Protein AF-A0A660W518-F1 (afdb_monomer_lite)

Secondary structure (DSSP, 8-state):
-HHHHHHHHHHHHHHHHHHHHHHHS----SSTT-----HHHHHHHHHHHHHHHHHHHHTT---HHHHHHHHHHHHHHHHHHHHHHH-

Radius of gyration: 15.5 Å; chains: 1; bounding box: 41×20×44 Å

pLDDT: mean 80.87, std 11.97, range [49.97, 93.12]

Sequence (87 aa):
MRRKRDIFLRLVEIVLLVPAFGFLVPPVASEEGHVYHLFPGLAFAVVFFVASQLVAVLRDRSCWWAAILKALLFVSFGWVLFQRVTM

Foldseek 3Di:
DLVVLLVVLVVLLVVLQVLLLVLLAQPDDPDPPDPDPSPVSNVSSVVSLVVSVVSCVVNVNPPVVVNVVSVCVSVVSSVVNVVVVVD

Structure (mmCIF, N/CA/C/O backbone):
data_AF-A0A660W518-F1
#
_entry.id   AF-A0A660W518-F1
#
loop_
_atom_site.group_PDB
_atom_site.id
_atom_site.type_symbol
_atom_site.label_atom_id
_atom_site.label_alt_id
_atom_site.label_comp_id
_atom_site.label_asym_id
_atom_site.label_entity_id
_atom_site.label_seq_id
_atom_site.pdbx_PDB_ins_code
_atom_site.Cartn_x
_atom_site.Cartn_y
_atom_site.Cartn_z
_atom_site.occupancy
_atom_site.B_iso_or_equiv
_atom_site.auth_seq_id
_atom_site.auth_comp_id
_atom_site.auth_asym_id
_atom_site.auth_atom_id
_atom_site.pdbx_PDB_model_num
ATOM 1 N N . MET A 1 1 ? -22.273 -1.422 19.217 1.00 64.38 1 MET A N 1
ATOM 2 C CA . MET A 1 1 ? -22.075 -1.044 17.794 1.00 64.38 1 MET A CA 1
ATOM 3 C C . MET A 1 1 ? -20.633 -0.648 17.444 1.00 64.38 1 MET A C 1
ATOM 5 O O . MET A 1 1 ? -20.152 -1.129 16.426 1.00 64.38 1 MET A O 1
ATOM 9 N N . ARG A 1 2 ? -19.903 0.115 18.283 1.00 76.25 2 ARG A N 1
ATOM 10 C CA . ARG A 1 2 ? -18.490 0.505 18.033 1.00 76.25 2 ARG A CA 1
ATOM 11 C C . ARG A 1 2 ? -17.555 -0.654 17.644 1.00 76.25 2 ARG A C 1
ATOM 13 O O . ARG A 1 2 ? -16.892 -0.565 16.626 1.00 76.25 2 ARG A O 1
ATOM 20 N N . ARG A 1 3 ? -17.592 -1.787 18.360 1.00 80.50 3 ARG A N 1
ATOM 21 C CA . ARG A 1 3 ? -16.716 -2.945 18.073 1.00 80.50 3 ARG A CA 1
ATOM 22 C C . ARG A 1 3 ? -16.893 -3.529 16.663 1.00 80.50 3 ARG A C 1
ATOM 24 O O . ARG A 1 3 ? -15.908 -3.875 16.028 1.00 80.50 3 ARG A O 1
ATOM 31 N N . LYS A 1 4 ? -18.135 -3.617 16.164 1.00 85.62 4 LYS A N 1
ATOM 32 C CA . LYS A 1 4 ? -18.419 -4.111 14.802 1.00 85.62 4 LYS A CA 1
ATOM 33 C C . LYS A 1 4 ? -17.908 -3.131 13.741 1.00 85.62 4 LYS A C 1
ATOM 35 O O . LYS A 1 4 ? -17.293 -3.559 12.774 1.00 85.62 4 LYS A O 1
ATOM 40 N N . ARG A 1 5 ? -18.100 -1.826 13.970 1.00 86.00 5 ARG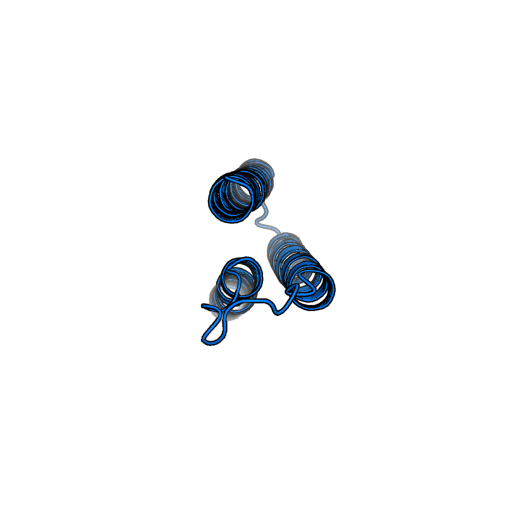 A N 1
ATOM 41 C CA . ARG A 1 5 ? -17.564 -0.756 13.115 1.00 86.00 5 ARG A CA 1
ATOM 42 C C . ARG A 1 5 ? -16.037 -0.796 13.058 1.00 86.00 5 ARG A C 1
ATOM 44 O O . ARG A 1 5 ? -15.476 -0.725 11.976 1.00 86.00 5 ARG A O 1
ATOM 51 N N . ASP A 1 6 ? -15.371 -0.964 14.197 1.00 85.12 6 ASP A N 1
ATOM 52 C CA . ASP A 1 6 ? -13.905 -0.977 14.253 1.00 85.12 6 ASP A CA 1
ATOM 53 C C . ASP A 1 6 ? -13.313 -2.203 13.537 1.00 85.12 6 ASP A C 1
ATOM 55 O O . ASP A 1 6 ? -12.294 -2.079 12.861 1.00 85.12 6 ASP A O 1
ATOM 59 N N . ILE A 1 7 ? -13.962 -3.372 13.644 1.00 88.19 7 ILE A N 1
ATOM 60 C CA . ILE A 1 7 ? -13.588 -4.579 12.887 1.00 88.19 7 ILE A CA 1
ATOM 61 C C . ILE A 1 7 ? -13.791 -4.352 11.387 1.00 88.19 7 ILE A C 1
ATOM 63 O O . ILE A 1 7 ? -12.894 -4.651 10.604 1.00 88.19 7 ILE A O 1
ATOM 67 N N . PHE A 1 8 ? -14.936 -3.792 10.994 1.00 89.81 8 PHE A N 1
ATOM 68 C CA . PHE A 1 8 ? -15.234 -3.492 9.596 1.00 89.81 8 PHE A CA 1
ATOM 69 C C . PHE A 1 8 ? -14.214 -2.520 8.991 1.00 89.81 8 PHE A C 1
ATOM 71 O O . PHE A 1 8 ? -13.634 -2.815 7.954 1.00 89.81 8 PHE A O 1
ATOM 78 N N . LEU A 1 9 ? -13.911 -1.413 9.675 1.00 87.56 9 LEU A N 1
ATOM 79 C CA . LEU A 1 9 ? -12.897 -0.454 9.227 1.00 87.56 9 LEU A CA 1
ATOM 80 C C . LEU A 1 9 ? -11.510 -1.096 9.122 1.00 87.56 9 LEU A C 1
ATOM 82 O O . LEU A 1 9 ? -10.768 -0.783 8.201 1.00 87.56 9 LEU A O 1
ATOM 86 N N . ARG A 1 10 ? -11.166 -2.035 10.012 1.00 86.94 10 ARG A N 1
ATOM 87 C CA . ARG A 1 10 ? -9.898 -2.773 9.936 1.00 86.94 10 ARG A CA 1
ATOM 88 C C . ARG A 1 10 ? -9.851 -3.743 8.752 1.00 86.94 10 ARG A C 1
ATOM 90 O O . ARG A 1 10 ? -8.798 -3.902 8.148 1.00 86.94 10 ARG A O 1
ATOM 97 N N . LEU A 1 11 ? -10.975 -4.369 8.404 1.00 91.38 11 LEU A N 1
ATOM 98 C CA . LEU A 1 11 ? -11.084 -5.176 7.187 1.00 91.38 11 LEU A CA 1
ATOM 99 C C . LEU A 1 11 ? -10.939 -4.304 5.939 1.00 91.38 11 LEU A C 1
ATOM 101 O O . LEU A 1 11 ? -10.146 -4.642 5.070 1.00 91.38 11 LEU A O 1
ATOM 105 N N . VAL A 1 12 ? -11.629 -3.16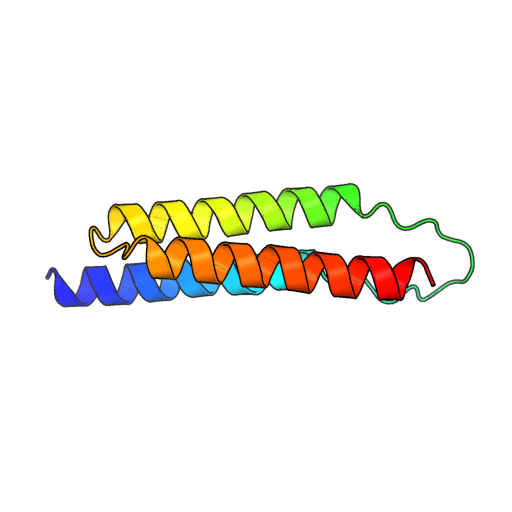2 5.880 1.00 91.75 12 VAL A N 1
ATOM 106 C CA . VAL A 1 12 ? -11.499 -2.195 4.777 1.00 91.75 12 VAL A CA 1
ATOM 107 C C . VAL A 1 12 ? -10.053 -1.705 4.651 1.00 91.75 12 VAL A C 1
ATOM 109 O O . VAL A 1 12 ? -9.509 -1.674 3.555 1.00 91.75 12 VAL A O 1
ATOM 112 N N . GLU A 1 13 ? -9.400 -1.393 5.770 1.00 89.50 13 GLU A N 1
ATOM 113 C CA . GLU A 1 13 ? -7.990 -0.991 5.824 1.00 89.50 13 GLU A CA 1
ATOM 114 C C . GLU A 1 13 ? -7.070 -2.040 5.176 1.00 89.50 13 GLU A C 1
ATOM 116 O O . GLU A 1 13 ? -6.214 -1.676 4.370 1.00 89.50 13 GLU A O 1
ATOM 121 N N . ILE A 1 14 ? -7.273 -3.329 5.483 1.00 89.06 14 ILE A N 1
ATOM 122 C CA . ILE A 1 14 ? -6.520 -4.453 4.898 1.00 89.06 14 ILE A CA 1
ATOM 123 C C . ILE A 1 14 ? -6.852 -4.621 3.411 1.00 89.06 14 ILE A C 1
ATOM 125 O O . ILE A 1 14 ? -5.941 -4.767 2.600 1.00 89.06 14 ILE A O 1
ATOM 129 N N . VAL A 1 15 ? -8.135 -4.561 3.047 1.00 92.56 15 VAL A N 1
ATOM 130 C CA . VAL A 1 15 ? -8.607 -4.682 1.658 1.00 92.56 15 VAL A CA 1
ATOM 131 C C . VAL A 1 15 ? -8.077 -3.553 0.778 1.00 92.56 15 VAL A C 1
ATOM 133 O O . VAL A 1 15 ? -7.897 -3.770 -0.410 1.00 92.56 15 VAL A O 1
ATOM 136 N N . LEU A 1 16 ? -7.784 -2.377 1.336 1.00 91.00 16 LEU A N 1
ATOM 137 C CA . LEU A 1 16 ? -7.116 -1.287 0.621 1.00 91.00 16 LEU A CA 1
ATOM 138 C C . LEU A 1 16 ? -5.593 -1.460 0.599 1.00 91.00 16 LEU A C 1
ATOM 140 O O . LEU A 1 16 ? -4.950 -1.150 -0.398 1.00 91.00 16 LEU A O 1
ATOM 144 N N . LEU A 1 17 ? -5.002 -1.974 1.679 1.00 89.56 17 LEU A N 1
ATOM 145 C CA . LEU A 1 17 ? -3.552 -2.116 1.789 1.00 89.56 17 LEU A CA 1
ATOM 146 C C . LEU A 1 17 ? -3.003 -3.218 0.871 1.00 89.56 17 LEU A C 1
ATOM 148 O O . LEU A 1 17 ? -2.010 -2.997 0.191 1.00 89.56 17 LEU A O 1
ATOM 152 N N . VAL A 1 18 ? -3.648 -4.385 0.815 1.00 91.25 18 VAL A N 1
ATOM 153 C CA . VAL A 1 18 ? -3.218 -5.517 -0.029 1.00 91.25 18 VAL A CA 1
ATOM 154 C C . VAL A 1 18 ? -3.063 -5.131 -1.512 1.00 91.25 18 VAL A C 1
ATOM 156 O O . VAL A 1 18 ? -1.974 -5.333 -2.053 1.00 91.25 18 VAL A O 1
ATOM 159 N N . PRO A 1 19 ? -4.068 -4.540 -2.185 1.00 89.19 19 PRO A N 1
ATOM 160 C CA . PRO A 1 19 ? -3.917 -4.107 -3.569 1.00 89.19 19 PRO A CA 1
ATOM 161 C C . PRO A 1 19 ? -2.918 -2.959 -3.714 1.00 89.19 19 PRO A C 1
ATOM 163 O O . PRO A 1 19 ? -2.263 -2.899 -4.745 1.00 89.19 19 PRO A O 1
ATOM 166 N N . ALA A 1 20 ? -2.716 -2.103 -2.701 1.00 90.44 20 ALA A N 1
ATOM 167 C CA . ALA A 1 20 ? -1.668 -1.080 -2.759 1.00 90.44 20 ALA A CA 1
ATOM 168 C C . ALA A 1 20 ? -0.277 -1.698 -2.988 1.00 90.44 20 ALA A C 1
ATOM 170 O O . ALA A 1 20 ? 0.485 -1.222 -3.826 1.00 90.44 20 ALA A O 1
ATOM 171 N N . PHE A 1 21 ? 0.035 -2.794 -2.289 1.00 87.81 21 PHE A N 1
ATOM 172 C CA . PHE A 1 21 ? 1.263 -3.559 -2.521 1.00 87.81 21 PHE A CA 1
ATOM 173 C C . PHE A 1 21 ? 1.216 -4.356 -3.831 1.00 87.81 21 PHE A C 1
ATOM 175 O O . PHE A 1 21 ? 2.226 -4.451 -4.519 1.00 87.81 21 PHE A O 1
ATOM 182 N N . GLY A 1 22 ? 0.055 -4.896 -4.211 1.00 85.56 22 GLY A N 1
ATOM 183 C CA . GLY A 1 22 ? -0.114 -5.615 -5.478 1.00 85.56 22 GLY A CA 1
ATOM 184 C C . GLY A 1 22 ? 0.166 -4.745 -6.706 1.00 85.56 22 GLY A C 1
ATOM 185 O O . GLY A 1 22 ? 0.884 -5.171 -7.601 1.00 85.56 22 GLY A O 1
ATOM 186 N N . PHE A 1 23 ? -0.324 -3.504 -6.720 1.00 85.81 23 PHE A N 1
ATOM 187 C CA . PHE A 1 23 ? -0.103 -2.551 -7.812 1.00 85.81 23 PHE A CA 1
ATOM 188 C C . PHE A 1 23 ? 1.341 -2.038 -7.912 1.00 85.81 23 PHE A C 1
ATOM 190 O O . PHE A 1 23 ? 1.722 -1.510 -8.955 1.00 85.81 23 PHE A O 1
ATOM 197 N N . LEU A 1 24 ? 2.144 -2.194 -6.853 1.00 83.06 24 LEU A N 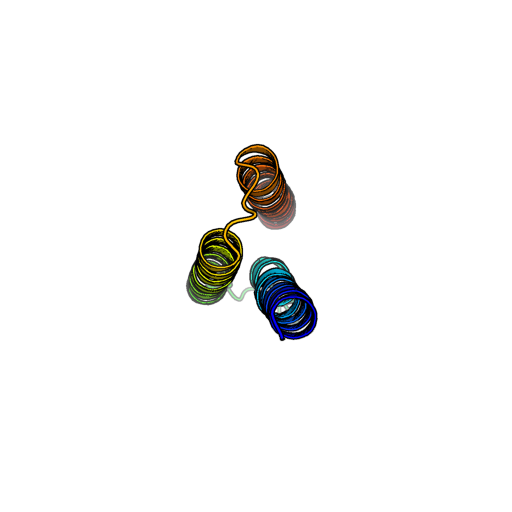1
ATOM 198 C CA . LEU A 1 24 ? 3.587 -1.949 -6.903 1.00 83.06 24 LEU A CA 1
ATOM 199 C C . LEU A 1 24 ? 4.331 -3.056 -7.653 1.00 83.06 24 LEU A C 1
ATOM 201 O O . LEU A 1 24 ? 5.390 -2.785 -8.215 1.00 83.06 24 LEU A O 1
ATOM 205 N N . VAL A 1 25 ? 3.808 -4.287 -7.659 1.00 82.50 25 VAL A N 1
ATOM 206 C CA . VAL A 1 25 ? 4.449 -5.412 -8.343 1.00 82.50 25 VAL A CA 1
ATOM 207 C C . VAL A 1 25 ? 4.279 -5.223 -9.853 1.00 82.50 25 VAL A C 1
ATOM 209 O O . VAL A 1 25 ? 3.149 -5.248 -10.347 1.00 82.50 25 VAL A O 1
ATOM 212 N N . PRO A 1 26 ? 5.376 -5.039 -10.607 1.00 73.62 26 PRO A N 1
ATOM 213 C CA . PRO A 1 26 ? 5.293 -4.963 -12.055 1.00 73.62 26 PRO A CA 1
ATOM 214 C C . PRO A 1 26 ? 4.780 -6.304 -12.602 1.00 73.62 26 PRO A C 1
ATOM 216 O O . PRO A 1 26 ? 5.190 -7.363 -12.109 1.00 73.62 26 PRO A O 1
ATOM 219 N N . PRO A 1 27 ? 3.902 -6.301 -13.618 1.00 70.69 27 PRO A N 1
ATOM 220 C CA . PRO A 1 27 ? 3.503 -7.536 -14.274 1.00 70.69 27 PRO A CA 1
ATOM 221 C C . PRO A 1 27 ? 4.721 -8.211 -14.899 1.00 70.69 27 PRO A C 1
ATOM 223 O O . PRO A 1 27 ? 5.611 -7.542 -15.427 1.00 70.69 27 PRO A O 1
ATOM 226 N N . VAL A 1 28 ? 4.757 -9.542 -14.859 1.00 65.81 28 VAL A N 1
ATOM 227 C CA . VAL A 1 28 ? 5.804 -10.310 -15.535 1.00 65.81 28 VAL A CA 1
ATOM 228 C C . VAL A 1 28 ? 5.655 -10.074 -17.038 1.00 65.81 28 VAL A C 1
ATOM 230 O O . VAL A 1 28 ? 4.645 -10.457 -17.631 1.00 65.81 28 VAL A O 1
ATOM 233 N N . ALA A 1 29 ? 6.630 -9.393 -17.644 1.00 57.81 29 ALA A N 1
ATOM 234 C CA . ALA A 1 29 ? 6.644 -9.163 -19.080 1.00 57.81 29 ALA A CA 1
ATOM 235 C C . ALA A 1 29 ? 6.708 -10.521 -19.791 1.00 57.81 29 ALA A C 1
ATOM 237 O O . ALA A 1 29 ? 7.625 -11.305 -19.566 1.00 57.81 29 ALA A O 1
ATOM 238 N N . SER A 1 30 ? 5.694 -10.815 -20.605 1.00 52.84 30 SER A N 1
ATOM 239 C CA . SER A 1 30 ? 5.652 -12.037 -21.418 1.00 52.84 30 SER A CA 1
ATOM 240 C C . SER A 1 30 ? 6.415 -11.877 -22.739 1.00 52.84 30 SER A C 1
ATOM 242 O O . SER A 1 30 ? 6.637 -12.866 -23.426 1.00 52.84 30 SER A O 1
ATOM 244 N N . GLU A 1 31 ? 6.834 -10.654 -23.083 1.00 53.81 31 GLU A N 1
ATOM 245 C CA . GLU A 1 31 ? 7.501 -10.329 -24.345 1.00 53.81 31 GLU A CA 1
ATOM 246 C C . GLU A 1 31 ? 8.689 -9.383 -24.105 1.00 53.81 31 GLU A C 1
ATOM 248 O O . GLU A 1 31 ? 8.561 -8.342 -23.451 1.00 53.81 31 GLU A O 1
ATOM 253 N N . GLU A 1 32 ? 9.857 -9.767 -24.623 1.00 49.97 32 GLU A N 1
ATOM 254 C CA . GLU A 1 32 ? 11.075 -8.955 -24.629 1.00 49.97 32 GLU A CA 1
ATOM 255 C C . GLU A 1 32 ? 10.841 -7.660 -25.428 1.00 49.97 32 GLU A C 1
ATOM 257 O O . GLU A 1 32 ? 10.501 -7.700 -26.607 1.00 49.97 32 GLU A O 1
ATOM 262 N N . GLY A 1 33 ? 11.036 -6.497 -24.793 1.00 53.22 33 GLY A N 1
ATOM 263 C CA . GLY A 1 33 ? 11.072 -5.196 -25.479 1.00 53.22 33 GLY A CA 1
ATOM 264 C C . GLY A 1 33 ? 9.943 -4.212 -25.154 1.00 53.22 33 GLY A C 1
ATOM 265 O O . GLY A 1 33 ? 10.040 -3.044 -25.533 1.00 53.22 33 GLY A O 1
ATOM 266 N N . HIS A 1 34 ? 8.910 -4.608 -24.404 1.00 53.59 34 HIS A N 1
ATOM 267 C CA . HIS A 1 34 ? 7.891 -3.658 -23.951 1.00 53.59 34 HIS A CA 1
ATOM 268 C C . HIS A 1 34 ? 8.347 -2.890 -22.702 1.00 53.59 34 HIS A C 1
ATOM 270 O O . HIS A 1 34 ? 8.416 -3.435 -21.600 1.00 53.59 34 HIS A O 1
ATOM 276 N N . VAL A 1 35 ? 8.620 -1.590 -22.870 1.00 56.62 35 VAL A N 1
ATOM 277 C CA . VAL A 1 35 ? 8.830 -0.655 -21.756 1.00 56.62 35 VAL A CA 1
ATOM 278 C C . VAL A 1 35 ? 7.532 -0.578 -20.959 1.00 56.62 35 VAL A C 1
ATOM 280 O O . VAL A 1 35 ? 6.556 0.044 -21.379 1.00 56.62 35 VAL A O 1
ATOM 283 N N . TYR A 1 36 ? 7.506 -1.242 -19.808 1.00 58.16 36 TYR A N 1
ATOM 284 C CA . TYR A 1 36 ? 6.346 -1.212 -18.935 1.00 58.16 36 TYR A CA 1
ATOM 285 C C . TYR A 1 36 ? 6.188 0.189 -18.346 1.00 58.16 36 TYR A C 1
ATOM 287 O O . TYR A 1 36 ? 7.031 0.669 -17.585 1.00 58.16 36 TYR A O 1
ATOM 295 N N . HIS A 1 37 ? 5.078 0.850 -18.662 1.00 61.59 37 HIS A N 1
ATOM 296 C CA . HIS A 1 37 ? 4.706 2.072 -17.967 1.00 61.59 37 HIS A CA 1
ATOM 297 C C . HIS A 1 37 ? 4.269 1.695 -16.546 1.00 61.59 37 HIS A C 1
ATOM 299 O O . HIS A 1 37 ? 3.126 1.319 -16.319 1.00 61.59 37 HIS A O 1
ATOM 305 N N . LEU A 1 38 ? 5.186 1.804 -15.579 1.00 64.00 38 LEU A N 1
ATOM 306 C CA . LEU A 1 38 ? 4.923 1.653 -14.137 1.00 64.00 38 LEU A CA 1
ATOM 307 C C . LEU A 1 38 ? 3.916 2.687 -13.597 1.00 64.00 38 LEU A C 1
ATOM 309 O O . LEU A 1 38 ? 3.354 2.515 -12.518 1.00 64.00 38 LEU A O 1
ATOM 313 N N . PHE A 1 39 ? 3.684 3.764 -14.350 1.00 65.88 39 PHE A N 1
ATOM 314 C CA . PHE A 1 39 ? 2.917 4.936 -13.930 1.00 65.88 39 PHE A CA 1
ATOM 315 C C . PHE A 1 39 ? 1.468 4.664 -13.480 1.00 65.88 39 PHE A C 1
ATOM 317 O O . PHE A 1 39 ? 1.087 5.190 -12.433 1.00 65.88 39 PHE A O 1
ATOM 324 N N . PRO A 1 40 ? 0.648 3.854 -14.184 1.00 76.06 40 PRO A N 1
ATOM 325 C CA . PRO A 1 40 ? -0.721 3.582 -13.755 1.00 76.06 40 PRO A CA 1
ATOM 326 C C . PRO A 1 40 ? -0.732 2.785 -12.448 1.00 76.06 40 PRO A C 1
ATOM 328 O O . PRO A 1 40 ? -1.427 3.160 -11.507 1.00 76.06 40 PRO A O 1
ATOM 331 N N . GLY A 1 41 ? 0.086 1.728 -12.361 1.00 82.12 41 GLY A N 1
ATOM 332 C CA . GLY A 1 41 ? 0.198 0.885 -11.168 1.00 82.12 41 GLY A CA 1
ATOM 333 C C . GLY A 1 41 ? 0.659 1.678 -9.949 1.00 82.12 41 GLY A C 1
ATOM 334 O O . GLY A 1 41 ? 0.026 1.621 -8.899 1.00 82.12 41 GLY A O 1
ATOM 335 N N . LEU A 1 42 ? 1.682 2.522 -10.106 1.00 82.38 42 LEU A N 1
ATOM 336 C CA . LEU A 1 42 ? 2.176 3.369 -9.023 1.00 82.38 42 LEU A CA 1
ATOM 337 C C . LEU A 1 42 ? 1.106 4.357 -8.527 1.00 82.38 42 LEU A C 1
ATOM 339 O O . LEU A 1 42 ? 0.932 4.523 -7.319 1.00 82.38 42 LEU A O 1
ATOM 343 N N . ALA A 1 43 ? 0.361 4.983 -9.443 1.00 85.81 43 ALA A N 1
ATOM 344 C CA . ALA A 1 43 ? -0.717 5.900 -9.085 1.00 85.81 43 ALA A CA 1
ATOM 345 C C . ALA A 1 43 ? -1.817 5.186 -8.284 1.00 85.81 43 ALA A C 1
ATOM 347 O O . ALA A 1 43 ? -2.214 5.670 -7.222 1.00 85.81 43 ALA A O 1
ATOM 348 N N . PHE A 1 44 ? -2.257 4.004 -8.731 1.00 88.50 44 PHE A N 1
ATOM 349 C CA . PHE A 1 44 ? -3.218 3.197 -7.977 1.00 88.50 44 PHE A CA 1
ATOM 350 C C . PHE A 1 44 ? -2.650 2.771 -6.621 1.00 88.50 44 PHE A C 1
ATOM 352 O O . PHE A 1 44 ? -3.323 2.945 -5.607 1.00 88.50 44 PHE A O 1
ATOM 359 N N . ALA A 1 45 ? -1.403 2.300 -6.564 1.00 89.00 45 ALA A N 1
ATOM 360 C CA . ALA A 1 45 ? -0.751 1.900 -5.322 1.00 89.00 45 ALA A CA 1
ATOM 361 C C . ALA A 1 45 ? -0.773 3.022 -4.271 1.00 89.00 45 ALA A C 1
ATOM 363 O O . ALA A 1 45 ? -1.168 2.794 -3.125 1.00 89.00 45 ALA A O 1
ATOM 364 N N . VAL A 1 46 ? -0.426 4.250 -4.672 1.00 89.81 46 VAL A N 1
ATOM 365 C CA . VAL A 1 46 ? -0.456 5.428 -3.793 1.00 89.81 46 VAL A CA 1
ATOM 366 C C . VAL A 1 46 ? -1.882 5.755 -3.350 1.00 89.81 46 VAL A C 1
ATOM 368 O O . VAL A 1 46 ? -2.110 5.964 -2.158 1.00 89.81 46 VAL A O 1
ATOM 371 N N . VAL A 1 47 ? -2.857 5.756 -4.264 1.00 92.94 47 VAL A N 1
ATOM 372 C CA . VAL A 1 47 ? -4.265 6.043 -3.933 1.00 92.94 47 VAL A CA 1
ATOM 373 C C . VAL A 1 47 ? -4.810 5.038 -2.915 1.00 92.94 47 VAL A C 1
ATOM 375 O O . VAL A 1 47 ? -5.386 5.438 -1.901 1.00 92.94 47 VAL A O 1
ATOM 378 N N . PHE A 1 48 ? -4.586 3.742 -3.137 1.00 92.56 48 PHE A N 1
ATOM 379 C CA . PHE A 1 48 ? -5.023 2.680 -2.230 1.00 92.56 48 PHE A CA 1
ATOM 380 C C . PHE A 1 48 ? -4.323 2.760 -0.866 1.00 92.56 48 PHE A C 1
ATOM 382 O O . PHE A 1 48 ? -4.971 2.614 0.175 1.00 92.56 48 PHE A O 1
ATOM 389 N N . PHE A 1 49 ? -3.022 3.065 -0.848 1.00 93.12 49 PHE A N 1
ATOM 390 C CA . PHE A 1 49 ? -2.278 3.267 0.392 1.00 93.12 49 PHE A CA 1
ATOM 391 C C . PHE A 1 49 ? -2.824 4.456 1.195 1.00 93.12 49 PHE A C 1
ATOM 393 O O . PHE A 1 49 ? -3.101 4.316 2.389 1.00 93.12 49 PHE A O 1
ATOM 400 N N . VAL A 1 50 ? -3.042 5.607 0.551 1.00 92.75 50 VAL A N 1
ATOM 401 C CA . VAL A 1 50 ? -3.596 6.806 1.200 1.00 92.75 50 VAL A CA 1
ATOM 402 C C . VAL A 1 50 ? -5.007 6.539 1.724 1.00 92.75 50 VAL A C 1
ATOM 404 O O . VAL A 1 50 ? -5.301 6.873 2.872 1.00 92.75 50 VAL A O 1
ATOM 407 N N . ALA A 1 51 ? -5.858 5.866 0.946 1.00 92.00 51 ALA A N 1
ATOM 408 C CA . ALA A 1 51 ? -7.192 5.470 1.392 1.00 92.00 51 ALA A CA 1
ATOM 409 C C . ALA A 1 51 ? -7.138 4.562 2.639 1.00 92.00 51 ALA A C 1
ATOM 411 O O . ALA A 1 51 ? -7.908 4.764 3.579 1.00 92.00 51 ALA A O 1
ATOM 412 N N . SER A 1 52 ? -6.190 3.618 2.704 1.00 91.00 52 SER A N 1
ATOM 413 C CA . SER A 1 52 ? -5.962 2.783 3.896 1.00 91.00 52 SER A CA 1
ATOM 414 C C . SER A 1 52 ? -5.579 3.623 5.125 1.00 91.00 52 SER A C 1
ATOM 416 O O . SER A 1 52 ? -6.094 3.390 6.223 1.00 91.00 52 SER A O 1
ATOM 418 N N . GLN A 1 53 ? -4.731 4.647 4.958 1.00 88.75 53 GLN A N 1
ATOM 419 C CA . GLN A 1 53 ? -4.370 5.556 6.055 1.00 88.75 53 GLN A CA 1
ATOM 420 C C . GLN A 1 53 ? -5.559 6.401 6.522 1.00 88.75 53 GLN A C 1
ATOM 422 O O . GLN A 1 53 ? -5.780 6.519 7.726 1.00 88.75 53 GLN A O 1
ATOM 427 N N . LEU A 1 54 ? -6.369 6.931 5.600 1.00 89.81 54 LEU A N 1
ATOM 428 C CA . LEU A 1 54 ? -7.574 7.694 5.943 1.00 89.81 54 LEU A CA 1
ATOM 429 C C . LEU A 1 54 ? -8.551 6.852 6.772 1.00 89.81 54 LEU A C 1
ATOM 431 O O . LEU A 1 54 ? -9.046 7.312 7.798 1.00 89.81 54 LEU A O 1
ATOM 435 N N . VAL A 1 55 ? -8.766 5.588 6.395 1.00 88.62 55 VAL A N 1
ATOM 436 C CA . VAL A 1 55 ? -9.600 4.650 7.166 1.00 88.62 55 VAL A CA 1
ATOM 437 C C . VAL A 1 55 ? -9.023 4.398 8.565 1.00 88.62 55 VAL A C 1
ATOM 439 O O . VAL A 1 55 ? -9.775 4.337 9.542 1.00 88.62 55 VAL A O 1
ATOM 442 N N . ALA A 1 56 ? -7.697 4.300 8.696 1.00 85.50 56 ALA A N 1
ATOM 443 C CA . ALA A 1 56 ? -7.037 4.137 9.990 1.00 85.50 56 ALA A CA 1
ATOM 444 C C . ALA A 1 56 ? -7.191 5.376 10.896 1.00 85.50 56 ALA A C 1
ATOM 446 O O . ALA A 1 56 ? -7.403 5.220 12.103 1.00 85.50 56 ALA A O 1
ATOM 447 N N . VAL A 1 57 ? -7.137 6.584 10.324 1.00 84.31 57 VAL A N 1
ATOM 448 C CA . VAL A 1 57 ? -7.389 7.853 11.031 1.00 84.31 57 VAL A CA 1
ATOM 449 C C . VAL A 1 57 ? -8.851 7.947 11.470 1.00 84.31 57 VAL A C 1
ATOM 451 O O . VAL A 1 57 ? -9.113 8.202 12.641 1.00 84.31 57 VAL A O 1
ATOM 454 N N . LEU A 1 58 ? -9.806 7.632 10.587 1.00 83.00 58 LEU A N 1
ATOM 455 C CA . LEU A 1 58 ? -11.247 7.630 10.895 1.00 83.00 58 LEU A CA 1
ATOM 456 C C . LEU A 1 58 ? -11.644 6.613 11.977 1.00 83.00 58 LEU A C 1
ATOM 458 O O . LEU A 1 58 ? -12.678 6.760 12.630 1.00 83.00 58 LEU A O 1
ATOM 462 N N . ARG A 1 59 ? -10.831 5.571 12.189 1.00 81.94 59 ARG A N 1
ATOM 463 C CA . ARG A 1 59 ? -11.007 4.601 13.279 1.00 81.94 59 ARG A CA 1
ATOM 464 C C . ARG A 1 59 ? -10.578 5.157 14.648 1.00 81.94 59 ARG A C 1
ATOM 466 O O . ARG A 1 59 ? -10.742 4.453 15.643 1.00 81.94 59 ARG A O 1
ATOM 473 N N . ASP A 1 60 ? -10.034 6.379 14.708 1.00 68.81 60 ASP A N 1
ATOM 474 C CA . ASP A 1 60 ? -9.628 7.102 15.931 1.00 68.81 60 ASP A CA 1
ATOM 475 C C . ASP A 1 60 ? -8.666 6.290 16.829 1.00 68.81 60 ASP A C 1
ATOM 477 O O . ASP A 1 60 ? -8.582 6.417 18.048 1.00 68.81 60 ASP A O 1
ATOM 481 N N . ARG A 1 61 ? -7.961 5.353 16.189 1.00 62.84 61 ARG A N 1
ATOM 482 C CA . ARG A 1 61 ? -7.044 4.364 16.779 1.00 62.84 61 ARG A CA 1
ATOM 483 C C . ARG A 1 61 ? -5.712 4.349 16.036 1.00 62.84 61 ARG A C 1
ATOM 485 O O . ARG A 1 61 ? -4.929 3.413 16.204 1.00 62.84 61 ARG A O 1
ATOM 492 N N . SER A 1 62 ? -5.476 5.348 15.188 1.00 60.34 62 SER A N 1
ATOM 493 C CA . SER A 1 62 ? -4.226 5.518 14.464 1.00 60.34 62 SER A CA 1
ATOM 494 C C . SER A 1 62 ? -3.117 5.857 15.458 1.00 60.34 62 SER A C 1
ATOM 496 O O . SER A 1 62 ? -2.822 7.021 15.722 1.00 60.34 62 SER A O 1
ATOM 498 N N . CYS A 1 63 ? -2.483 4.829 16.025 1.00 72.06 63 CYS A N 1
ATOM 499 C CA . CYS A 1 63 ? -1.140 4.984 16.560 1.00 72.06 63 C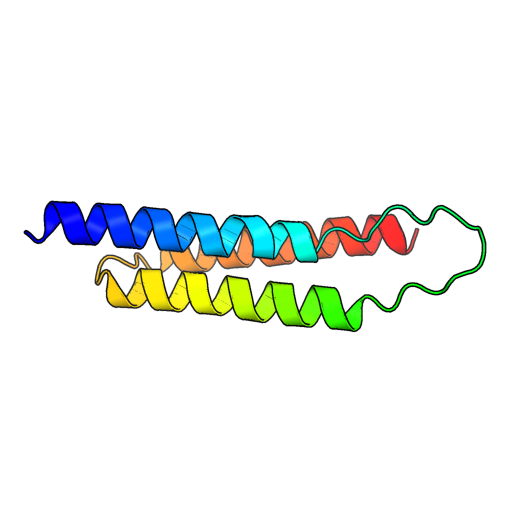YS A CA 1
ATOM 500 C C . CYS A 1 63 ? -0.279 5.499 15.410 1.00 72.06 63 CYS A C 1
ATOM 502 O O . CYS A 1 63 ? -0.114 4.802 14.411 1.00 72.06 63 CYS A O 1
ATOM 504 N N . TRP A 1 64 ? 0.269 6.701 15.558 1.00 78.81 64 TRP A N 1
ATOM 505 C CA . TRP A 1 64 ? 1.145 7.324 14.566 1.00 78.81 64 TRP A CA 1
ATOM 506 C C . TRP A 1 64 ? 2.285 6.376 14.164 1.00 78.81 64 TRP A C 1
ATOM 508 O O . TRP A 1 64 ? 2.630 6.271 12.991 1.00 78.81 64 TRP A O 1
ATOM 518 N N . TRP A 1 65 ? 2.752 5.559 15.113 1.00 82.38 65 TRP A N 1
ATOM 519 C CA . TRP A 1 65 ? 3.677 4.454 14.875 1.00 82.38 65 TRP A CA 1
ATOM 520 C C . TRP A 1 65 ? 3.214 3.439 13.826 1.00 82.38 65 TRP A C 1
ATOM 522 O O . TRP A 1 65 ? 4.011 3.030 12.990 1.00 82.38 65 TRP A O 1
ATOM 532 N N . ALA A 1 66 ? 1.941 3.042 13.821 1.00 84.69 66 ALA A N 1
ATOM 533 C CA . ALA A 1 66 ? 1.416 2.099 12.835 1.00 84.69 66 ALA A CA 1
ATOM 534 C C . ALA A 1 66 ? 1.344 2.719 11.431 1.00 84.69 66 ALA A C 1
ATOM 536 O O . ALA A 1 66 ? 1.599 2.026 10.449 1.00 84.69 66 ALA A O 1
ATOM 537 N N . ALA A 1 67 ? 1.024 4.012 11.326 1.00 84.12 67 ALA A N 1
ATOM 538 C CA . ALA A 1 67 ? 1.040 4.730 10.052 1.00 84.12 67 ALA A CA 1
ATOM 539 C C . ALA A 1 67 ? 2.470 4.834 9.491 1.00 84.12 67 ALA A C 1
ATOM 541 O O . ALA A 1 67 ? 2.699 4.492 8.330 1.00 84.12 67 ALA A O 1
ATOM 542 N N . ILE A 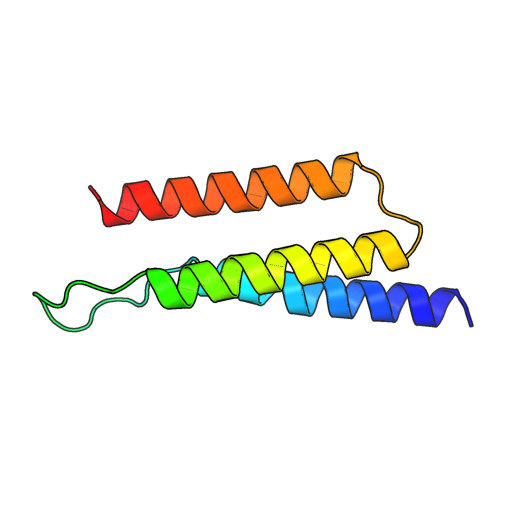1 68 ? 3.437 5.199 10.342 1.00 88.25 68 ILE A N 1
ATOM 543 C CA . ILE A 1 68 ? 4.864 5.257 9.988 1.00 88.25 68 ILE A CA 1
ATOM 544 C C . ILE A 1 68 ? 5.371 3.879 9.552 1.00 88.25 68 ILE A C 1
ATOM 546 O O . ILE A 1 68 ? 6.001 3.767 8.505 1.00 88.25 68 ILE A O 1
ATOM 550 N N . LEU A 1 69 ? 5.056 2.818 10.303 1.00 90.62 69 LEU A N 1
ATOM 551 C CA . LEU A 1 69 ? 5.493 1.460 9.975 1.00 90.62 69 LEU A CA 1
ATOM 552 C C . LEU A 1 69 ? 4.970 1.013 8.603 1.00 90.62 69 LEU A C 1
ATOM 554 O O . LEU A 1 69 ? 5.723 0.467 7.802 1.00 90.62 69 LEU A O 1
ATOM 558 N N . LYS A 1 70 ? 3.697 1.289 8.296 1.00 88.94 70 LYS A N 1
ATOM 559 C CA . LYS A 1 70 ? 3.121 0.994 6.977 1.00 88.94 70 LYS A CA 1
ATOM 560 C C . LYS A 1 70 ? 3.790 1.793 5.865 1.00 88.94 70 LYS A C 1
ATOM 562 O O . LYS A 1 70 ? 4.011 1.240 4.795 1.00 88.94 70 LYS A O 1
ATOM 567 N N . ALA A 1 71 ? 4.099 3.068 6.104 1.00 89.06 71 ALA A N 1
ATOM 568 C CA . AL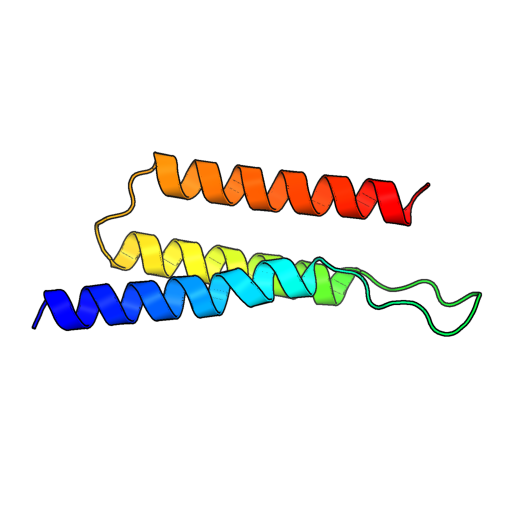A A 1 71 ? 4.786 3.907 5.127 1.00 89.06 71 ALA A CA 1
ATOM 569 C C . ALA A 1 71 ? 6.201 3.390 4.850 1.00 89.06 71 ALA A C 1
ATOM 571 O O . ALA A 1 71 ? 6.570 3.225 3.692 1.00 89.06 71 ALA A O 1
ATOM 572 N N . LEU A 1 72 ? 6.955 3.041 5.897 1.00 92.69 72 LEU A N 1
ATOM 573 C CA . LEU A 1 72 ? 8.278 2.430 5.762 1.00 92.69 72 LEU A CA 1
ATOM 574 C C . LEU A 1 72 ? 8.214 1.101 5.005 1.00 92.69 72 LEU A C 1
ATOM 576 O O . LEU A 1 72 ? 9.035 0.870 4.121 1.00 92.69 72 LEU A O 1
ATOM 580 N N . LEU A 1 73 ? 7.227 0.248 5.296 1.00 91.81 73 LEU A N 1
ATOM 581 C CA . LEU A 1 73 ? 7.022 -1.008 4.568 1.00 91.81 73 LEU A CA 1
ATOM 582 C C . LEU A 1 73 ? 6.686 -0.763 3.094 1.00 91.81 73 LEU A C 1
ATOM 584 O O . LEU A 1 73 ? 7.254 -1.413 2.226 1.00 91.81 73 LEU A O 1
ATOM 588 N N . PHE A 1 74 ? 5.804 0.190 2.801 1.00 91.44 74 PHE A N 1
ATOM 589 C CA . PHE A 1 74 ? 5.411 0.521 1.432 1.00 91.44 74 PHE A CA 1
ATOM 590 C C . PHE A 1 74 ? 6.587 1.078 0.616 1.00 91.44 74 PHE A C 1
ATOM 592 O O . PHE A 1 74 ? 6.843 0.617 -0.494 1.00 91.44 74 PHE A O 1
ATOM 599 N N . VAL A 1 75 ? 7.351 2.013 1.192 1.00 91.38 75 VAL A N 1
ATOM 600 C CA . VAL A 1 75 ? 8.530 2.614 0.549 1.00 91.38 75 VAL A CA 1
ATOM 601 C C . VAL A 1 75 ? 9.645 1.589 0.362 1.00 91.38 75 VAL A C 1
ATOM 603 O O . VAL A 1 75 ? 10.199 1.494 -0.729 1.00 91.38 75 VAL A O 1
ATOM 606 N N . SER A 1 76 ? 9.964 0.798 1.391 1.00 91.56 76 SER A N 1
ATOM 607 C CA . SER A 1 76 ? 11.016 -0.222 1.291 1.00 91.56 76 SER A CA 1
ATOM 608 C C . SER A 1 76 ? 10.657 -1.320 0.290 1.00 91.56 76 SER A C 1
ATOM 610 O O . SER A 1 76 ? 11.507 -1.718 -0.502 1.00 91.56 76 SER A O 1
ATOM 612 N N . PHE A 1 77 ? 9.394 -1.752 0.247 1.00 89.56 77 PHE A N 1
ATOM 613 C CA . PHE A 1 77 ? 8.917 -2.709 -0.748 1.00 89.56 77 PHE A CA 1
ATOM 614 C C . PHE A 1 77 ? 9.010 -2.153 -2.173 1.00 89.56 77 PHE A C 1
ATOM 616 O O . PHE A 1 77 ? 9.546 -2.820 -3.058 1.00 89.56 77 PHE A O 1
ATOM 623 N N . GLY A 1 78 ? 8.553 -0.915 -2.391 1.00 85.94 78 GLY A N 1
ATOM 624 C CA . GLY A 1 78 ? 8.680 -0.249 -3.687 1.00 85.94 78 GLY A CA 1
ATOM 625 C C . GLY A 1 78 ? 10.136 -0.064 -4.117 1.00 85.94 78 GLY A C 1
ATOM 626 O O . GLY A 1 78 ? 10.459 -0.273 -5.282 1.00 85.94 78 GLY A O 1
ATOM 627 N N . TRP A 1 79 ? 11.031 0.244 -3.176 1.00 87.12 79 TRP A N 1
ATOM 628 C CA . TRP A 1 79 ? 12.465 0.365 -3.436 1.00 87.12 79 TRP A CA 1
ATOM 629 C C . TRP A 1 79 ? 13.107 -0.963 -3.854 1.00 87.12 79 TRP A C 1
ATOM 631 O O . TRP A 1 79 ? 13.833 -1.007 -4.845 1.00 87.12 79 TRP A O 1
ATOM 641 N N . VAL A 1 80 ? 12.814 -2.056 -3.142 1.00 86.81 80 VAL A N 1
ATOM 642 C CA . VAL A 1 80 ? 13.313 -3.399 -3.490 1.00 86.81 80 VAL A CA 1
ATOM 643 C C . VAL A 1 80 ? 12.830 -3.818 -4.879 1.00 86.81 80 VAL A C 1
ATOM 645 O O . VAL A 1 80 ? 13.603 -4.363 -5.666 1.00 86.81 80 VAL A O 1
ATOM 648 N N . LEU A 1 81 ? 11.567 -3.536 -5.209 1.00 82.88 81 LEU A N 1
ATOM 649 C CA . LEU A 1 81 ? 11.031 -3.803 -6.542 1.00 82.88 81 LEU A CA 1
ATOM 650 C C . LEU A 1 81 ? 11.699 -2.948 -7.615 1.00 82.88 81 LEU A C 1
ATOM 652 O O . LEU A 1 81 ? 12.058 -3.484 -8.658 1.00 82.88 81 LEU A O 1
ATOM 656 N N . PHE A 1 82 ? 11.910 -1.657 -7.354 1.00 81.06 82 PHE A N 1
ATOM 657 C CA . PHE A 1 82 ? 12.632 -0.776 -8.266 1.00 81.06 82 PHE A CA 1
ATOM 658 C C . PHE A 1 82 ? 14.028 -1.327 -8.569 1.00 81.06 82 PHE A C 1
ATOM 660 O O . PHE A 1 82 ? 14.348 -1.520 -9.736 1.00 81.06 82 PHE A O 1
ATOM 667 N N . GLN A 1 83 ? 14.799 -1.695 -7.537 1.00 82.19 83 GLN A N 1
ATOM 668 C CA . GLN A 1 83 ? 16.122 -2.299 -7.719 1.00 82.19 83 GLN A CA 1
ATOM 669 C C . GLN A 1 83 ? 16.073 -3.571 -8.570 1.00 82.19 83 GLN A C 1
ATOM 671 O O . GLN A 1 83 ? 16.892 -3.719 -9.470 1.00 82.19 83 GLN A O 1
ATOM 676 N N . ARG A 1 84 ? 15.098 -4.459 -8.329 1.00 78.81 84 ARG A N 1
ATOM 677 C CA . ARG A 1 84 ? 14.935 -5.703 -9.098 1.00 78.81 84 ARG A CA 1
ATOM 678 C C . ARG A 1 84 ? 14.590 -5.465 -10.571 1.00 78.81 84 ARG A C 1
ATOM 680 O O . ARG A 1 84 ? 14.917 -6.300 -11.398 1.00 78.81 84 ARG A O 1
ATOM 687 N N . VAL A 1 85 ? 13.869 -4.391 -10.882 1.00 72.69 85 VAL A N 1
ATOM 688 C CA . VAL A 1 85 ? 13.459 -4.070 -12.259 1.00 72.69 85 VAL A CA 1
ATOM 689 C C . VAL A 1 85 ? 14.562 -3.336 -13.021 1.00 72.69 85 VAL A C 1
ATOM 691 O O . VAL A 1 85 ? 14.632 -3.455 -14.238 1.00 72.69 85 VAL A O 1
ATOM 694 N N . THR A 1 86 ? 15.393 -2.552 -12.329 1.00 69.62 86 THR A N 1
ATOM 695 C CA . THR A 1 86 ? 16.452 -1.745 -12.959 1.00 69.62 86 THR A CA 1
ATOM 696 C C . THR A 1 86 ? 17.811 -2.434 -13.077 1.00 69.62 86 THR A C 1
ATOM 698 O O . THR A 1 86 ? 18.643 -1.944 -13.838 1.00 69.62 86 THR A O 1
ATOM 701 N N . MET A 1 87 ? 18.069 -3.486 -12.293 1.00 60.84 87 MET A N 1
ATOM 702 C CA . MET A 1 87 ? 19.280 -4.318 -12.389 1.00 60.84 87 MET A CA 1
ATOM 703 C C . MET A 1 87 ? 19.080 -5.455 -13.383 1.00 60.84 87 MET A C 1
ATOM 705 O O . MET A 1 87 ? 20.051 -5.743 -14.113 1.00 60.84 87 MET A O 1
#